Protein AF-A0A8S3DBH4-F1 (afdb_monomer_lite)

InterPro domains:
  IPR001404 Heat shock protein Hsp90 family [PF00183] (2-80)
  IPR001404 Heat shock protein Hsp90 family [PTHR11528] (2-80)
  IPR037196 HSP90, C-terminal domain [G3DSA:1.20.120.790] (13-80)
  IPR037196 HSP90, C-terminal domain [SSF110942] (38-80)

pLDDT: mean 78.74, std 7.94, range [55.53, 91.0]

Radius of gyration: 14.82 Å; chains: 1; bounding box: 26×44×33 Å

Foldseek 3Di:
DADPNHDDDDPQEPPDDDDPPPVVLVVVQVVVCVVCVVVQVVCCVVCVVPDPGDGDDPPDDPDPDDHHAYRPGQGPVRVD

Structure (mmCIF, N/CA/C/O backbone):
data_AF-A0A8S3DBH4-F1
#
_entry.id   AF-A0A8S3DBH4-F1
#
loop_
_atom_site.group_PDB
_atom_site.id
_atom_site.type_symbol
_atom_site.label_atom_id
_atom_site.label_alt_id
_atom_site.label_comp_id
_atom_site.label_asym_id
_atom_site.label_entity_id
_atom_site.label_seq_id
_atom_site.pdbx_PDB_ins_code
_atom_site.Cartn_x
_atom_site.Cartn_y
_atom_site.Cartn_z
_atom_site.occupancy
_atom_site.B_iso_or_equiv
_atom_site.auth_seq_id
_atom_site.auth_comp_id
_atom_site.auth_asym_id
_atom_site.auth_atom_id
_atom_site.pdbx_PDB_model_num
ATOM 1 N N . PRO A 1 1 ? 7.571 22.406 -3.248 1.00 56.59 1 PRO A N 1
ATOM 2 C CA . PRO A 1 1 ? 6.800 23.438 -3.978 1.00 56.59 1 PRO A CA 1
ATOM 3 C C . PRO A 1 1 ? 5.363 23.409 -3.459 1.00 56.59 1 PRO A C 1
ATOM 5 O O . PRO A 1 1 ? 4.779 22.333 -3.356 1.00 56.59 1 PRO A O 1
ATOM 8 N N . GLU A 1 2 ? 4.861 24.560 -3.035 1.00 76.19 2 GLU A N 1
ATOM 9 C CA . GLU A 1 2 ? 3.554 24.733 -2.397 1.00 76.19 2 GLU A CA 1
ATOM 10 C C . GLU A 1 2 ? 2.784 25.775 -3.202 1.00 76.19 2 GLU A C 1
ATOM 12 O O . GLU A 1 2 ? 3.391 26.700 -3.743 1.00 76.19 2 GLU A O 1
ATOM 17 N N . TYR A 1 3 ? 1.469 25.623 -3.300 1.00 74.50 3 TYR A N 1
ATOM 18 C CA . TYR A 1 3 ? 0.596 26.632 -3.891 1.00 74.50 3 TYR A CA 1
ATOM 19 C C . TYR A 1 3 ? -0.414 27.057 -2.836 1.00 74.50 3 TYR A C 1
ATOM 21 O O . TYR A 1 3 ? -1.070 26.208 -2.237 1.00 74.50 3 TYR A O 1
ATOM 29 N N . GLU A 1 4 ? -0.470 28.359 -2.549 1.00 81.38 4 GLU A N 1
ATOM 30 C CA . GLU A 1 4 ? -1.342 28.930 -1.509 1.00 81.38 4 GLU A CA 1
ATOM 31 C C . GLU A 1 4 ? -1.199 28.235 -0.138 1.00 81.38 4 GLU A C 1
ATOM 33 O O . GLU A 1 4 ? -2.175 27.975 0.562 1.00 81.38 4 GLU A O 1
ATOM 38 N N . GLY A 1 5 ? 0.035 27.873 0.238 1.00 78.94 5 GLY A N 1
ATOM 39 C CA . GLY A 1 5 ? 0.327 27.183 1.502 1.00 78.94 5 GLY A CA 1
ATOM 40 C C . GLY A 1 5 ? -0.076 25.704 1.540 1.00 78.94 5 GLY A C 1
ATOM 41 O O . GLY A 1 5 ? 0.064 25.062 2.578 1.00 78.94 5 GLY A O 1
ATOM 42 N N . LYS A 1 6 ? -0.550 25.136 0.423 1.00 77.50 6 LYS A N 1
ATOM 43 C CA . LYS A 1 6 ? -0.858 23.709 0.292 1.00 77.50 6 LYS A CA 1
ATOM 44 C C . LYS A 1 6 ? 0.262 22.986 -0.447 1.00 77.50 6 LYS A C 1
ATOM 46 O O . LYS A 1 6 ? 0.665 23.373 -1.547 1.00 77.50 6 LYS A O 1
ATOM 51 N N . LYS A 1 7 ? 0.755 21.901 0.152 1.00 78.69 7 LYS A N 1
ATOM 52 C CA . LYS A 1 7 ? 1.703 20.986 -0.492 1.00 78.69 7 LYS A CA 1
ATOM 53 C C . LYS A 1 7 ? 0.982 20.156 -1.544 1.00 78.69 7 LYS A C 1
ATOM 55 O O . LYS A 1 7 ? -0.084 19.606 -1.282 1.00 78.69 7 LYS A O 1
ATOM 60 N N . PHE A 1 8 ? 1.589 20.038 -2.719 1.00 78.44 8 PHE A N 1
ATOM 61 C CA . PHE A 1 8 ? 1.119 19.096 -3.726 1.00 78.44 8 PHE A CA 1
ATOM 62 C C . PHE A 1 8 ? 1.430 17.671 -3.293 1.00 78.44 8 PHE A C 1
ATOM 64 O O . PHE A 1 8 ? 2.540 17.375 -2.846 1.00 78.44 8 PHE A O 1
ATOM 71 N N . GLN A 1 9 ? 0.457 16.787 -3.481 1.00 75.31 9 GLN A N 1
ATOM 72 C CA . GLN A 1 9 ? 0.603 15.374 -3.198 1.00 75.31 9 GLN A CA 1
ATOM 73 C C . GLN A 1 9 ? 0.128 14.559 -4.393 1.00 75.31 9 GLN A C 1
ATOM 75 O O . GLN A 1 9 ? -0.955 14.792 -4.927 1.00 75.31 9 GLN A O 1
ATOM 80 N N . ASN A 1 10 ? 0.962 13.618 -4.829 1.00 75.12 10 ASN A N 1
ATOM 81 C CA . ASN A 1 10 ? 0.615 12.731 -5.926 1.00 75.12 10 ASN A CA 1
ATOM 82 C C . ASN A 1 10 ? -0.211 11.549 -5.393 1.00 75.12 10 ASN A C 1
ATOM 84 O O . ASN A 1 10 ? 0.253 10.805 -4.533 1.00 75.12 10 ASN A O 1
ATOM 88 N N . VAL A 1 11 ? -1.417 11.365 -5.934 1.00 78.19 11 VAL A N 1
ATOM 89 C CA . VAL A 1 11 ? -2.346 10.280 -5.569 1.00 78.19 11 VAL A CA 1
ATOM 90 C C . VAL A 1 11 ? -1.820 8.898 -5.992 1.00 78.19 11 VAL A C 1
ATOM 92 O O . VAL A 1 11 ? -2.227 7.885 -5.424 1.00 78.19 11 VAL A O 1
ATOM 95 N N . ALA A 1 12 ? -0.903 8.838 -6.963 1.00 75.88 12 ALA A N 1
ATOM 96 C CA . ALA A 1 12 ? -0.251 7.608 -7.415 1.00 75.88 12 ALA A CA 1
ATOM 97 C C . ALA A 1 12 ? 0.958 7.195 -6.554 1.00 75.88 12 ALA A C 1
ATOM 99 O O . ALA A 1 12 ? 1.440 6.069 -6.695 1.00 75.88 12 ALA A O 1
ATOM 100 N N . LYS A 1 13 ? 1.412 8.063 -5.636 1.00 77.31 13 LYS A N 1
ATOM 101 C CA . LYS A 1 13 ? 2.518 7.773 -4.717 1.00 77.31 13 LYS A CA 1
ATOM 102 C C . LYS A 1 13 ? 2.042 7.301 -3.351 1.00 77.31 13 LYS A C 1
ATOM 104 O O . LYS A 1 13 ? 0.902 7.524 -2.935 1.00 77.31 13 LYS A O 1
ATOM 109 N N . GLU A 1 14 ? 2.945 6.642 -2.638 1.00 71.75 14 GLU A N 1
ATOM 110 C CA . GLU A 1 14 ? 2.803 6.391 -1.209 1.00 71.75 14 GLU A CA 1
ATOM 111 C C . GLU A 1 14 ? 2.763 7.697 -0.401 1.00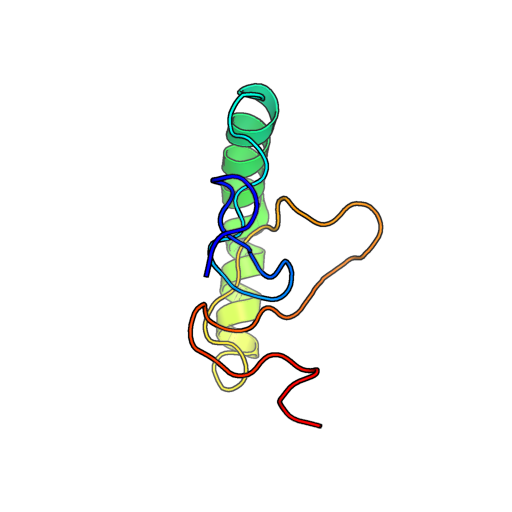 71.75 14 GLU A C 1
ATOM 113 O O . GLU A 1 14 ? 3.326 8.723 -0.785 1.00 71.75 14 GLU A O 1
ATOM 118 N N . GLY A 1 15 ? 2.081 7.638 0.745 1.00 67.69 15 GLY A N 1
ATOM 119 C CA . GLY A 1 15 ? 1.953 8.752 1.682 1.00 67.69 15 GLY A CA 1
ATOM 120 C C . GLY A 1 15 ? 0.712 9.618 1.483 1.00 67.69 15 GLY A C 1
ATOM 121 O O . GLY A 1 15 ? 0.510 10.518 2.289 1.00 67.69 15 GLY A O 1
ATOM 122 N N . PHE A 1 16 ? -0.115 9.362 0.459 1.00 69.44 16 PHE A N 1
ATOM 123 C CA . PHE A 1 16 ? -1.403 10.039 0.278 1.00 69.44 16 PHE A CA 1
ATOM 124 C C . PHE A 1 16 ? -2.317 9.802 1.484 1.00 69.44 16 PHE A C 1
ATOM 126 O O . PHE A 1 16 ? -2.695 8.666 1.764 1.00 69.44 16 PHE A O 1
ATOM 133 N N . GLU A 1 17 ? -2.660 10.879 2.188 1.00 66.81 17 GLU A N 1
ATOM 134 C CA . GLU A 1 17 ? -3.577 10.840 3.322 1.00 66.81 17 GLU A CA 1
ATOM 135 C C . GLU A 1 17 ? -4.877 11.538 2.922 1.00 66.81 17 GLU A C 1
ATOM 137 O O . GLU A 1 17 ? -4.930 12.756 2.758 1.00 66.81 17 GLU A O 1
ATOM 142 N N . LEU A 1 18 ? -5.942 10.751 2.760 1.00 66.25 18 LEU A N 1
ATOM 143 C CA . LEU A 1 18 ? -7.302 11.275 2.786 1.00 66.25 18 LEU A CA 1
ATOM 144 C C . LEU A 1 18 ? -7.633 11.616 4.237 1.00 66.25 18 LEU A C 1
ATOM 146 O O . LEU A 1 18 ? -7.504 10.768 5.116 1.00 66.25 18 LEU A O 1
ATOM 150 N N . ASP A 1 19 ? -8.010 12.872 4.452 1.00 60.69 19 ASP A N 1
ATOM 151 C CA . ASP A 1 19 ? -8.348 13.499 5.728 1.00 60.69 19 ASP A CA 1
ATOM 152 C C . ASP A 1 19 ? -8.840 12.511 6.816 1.00 60.69 19 ASP A C 1
ATOM 154 O O . ASP A 1 19 ? -9.878 11.857 6.677 1.00 60.69 19 ASP A O 1
ATOM 158 N N . LYS A 1 20 ? -8.066 12.393 7.908 1.00 56.81 20 LYS A N 1
ATOM 159 C CA . LYS A 1 20 ? -8.250 11.416 9.005 1.00 56.81 20 LYS A CA 1
ATOM 160 C C . LYS A 1 20 ? -9.484 11.664 9.883 1.00 56.81 20 LYS A C 1
ATOM 162 O O . LYS A 1 20 ? -9.699 10.939 10.851 1.00 56.81 20 LYS A O 1
ATOM 167 N N . SER A 1 21 ? -10.301 12.669 9.574 1.00 55.53 21 SER A N 1
ATOM 168 C CA . SER A 1 21 ? -11.457 13.072 10.388 1.00 55.53 21 SER A CA 1
ATOM 169 C C . SER A 1 21 ? -12.568 12.016 10.458 1.00 55.53 21 SER A C 1
ATOM 171 O O . SER A 1 21 ? -13.479 12.112 11.278 1.00 55.53 21 SER A O 1
ATOM 173 N N . ASP A 1 22 ? -12.508 10.986 9.614 1.00 63.81 22 ASP A N 1
ATOM 174 C CA . ASP A 1 22 ? -13.513 9.933 9.521 1.00 63.81 22 ASP A CA 1
ATOM 175 C C . ASP A 1 22 ? -13.082 8.699 10.337 1.00 63.81 22 ASP A C 1
ATOM 177 O O . ASP A 1 22 ? -12.655 7.677 9.800 1.00 63.81 22 ASP A O 1
ATOM 181 N N . VAL A 1 23 ? -13.188 8.789 11.669 1.00 65.69 23 VAL A N 1
ATOM 182 C CA . VAL A 1 23 ? -12.820 7.720 12.631 1.00 65.69 23 VAL A CA 1
ATOM 183 C C . VAL A 1 23 ? -13.416 6.355 12.243 1.00 65.69 23 VAL A C 1
ATOM 185 O O . VAL A 1 23 ? -12.777 5.314 12.396 1.00 65.69 23 VAL A O 1
ATOM 188 N N . LYS A 1 24 ? -14.615 6.353 11.645 1.00 68.06 24 LYS A N 1
ATOM 189 C CA . LYS A 1 24 ? -15.287 5.145 11.144 1.00 68.06 24 LYS A CA 1
ATOM 190 C C . LYS A 1 24 ? -14.507 4.445 10.029 1.00 68.06 24 LYS A C 1
ATOM 192 O O . LYS A 1 24 ? -14.499 3.216 9.985 1.00 68.06 24 LYS A O 1
ATOM 197 N N . LYS A 1 25 ? -13.850 5.194 9.139 1.00 70.94 25 LYS A N 1
ATOM 198 C CA . LYS A 1 25 ? -13.040 4.627 8.050 1.00 70.94 25 LYS A CA 1
ATOM 199 C C . LYS A 1 25 ? -11.759 3.992 8.579 1.00 70.94 25 LYS A C 1
ATOM 201 O O . LYS A 1 25 ? -11.361 2.943 8.081 1.00 70.94 25 LYS A O 1
ATOM 206 N N . GLU A 1 26 ? -11.146 4.568 9.614 1.00 72.81 26 GLU A N 1
ATOM 207 C CA . GLU A 1 26 ? -9.940 3.997 10.224 1.00 72.81 26 GLU A CA 1
ATOM 208 C C . GLU A 1 26 ? -10.239 2.667 10.940 1.00 72.81 26 GLU A C 1
ATOM 210 O O . GLU A 1 26 ? -9.507 1.688 10.782 1.00 72.81 26 GLU A O 1
ATOM 215 N N . GLU A 1 27 ? -11.352 2.592 11.673 1.00 77.81 27 GLU A N 1
ATOM 216 C CA . GLU A 1 27 ? -11.793 1.354 12.327 1.00 77.81 27 GLU A CA 1
ATOM 217 C C . GLU A 1 27 ? -12.168 0.265 11.312 1.00 77.81 27 GLU A C 1
ATOM 219 O O . GLU A 1 27 ? -11.771 -0.897 11.454 1.00 77.81 27 GLU A O 1
ATOM 224 N N . GLN A 1 28 ? -12.881 0.643 10.245 1.00 78.12 28 GLN A N 1
ATOM 225 C CA . GLN A 1 28 ? -13.193 -0.264 9.144 1.00 78.12 28 GLN A CA 1
ATOM 226 C C . GLN A 1 28 ? -11.925 -0.767 8.456 1.00 78.12 28 GLN A C 1
ATOM 228 O O . GLN A 1 28 ? -11.818 -1.968 8.218 1.00 78.12 28 GLN A O 1
ATOM 233 N N . LYS A 1 29 ? -10.939 0.104 8.204 1.00 78.88 29 LYS A N 1
ATOM 234 C CA . LYS A 1 29 ? -9.652 -0.287 7.621 1.00 78.88 29 LYS A CA 1
ATOM 235 C C . LYS A 1 29 ? -8.934 -1.311 8.494 1.00 78.88 29 LYS A C 1
ATOM 237 O O . LYS A 1 29 ? -8.609 -2.378 7.991 1.00 78.88 29 LYS A O 1
ATOM 242 N N . LYS A 1 30 ? -8.803 -1.069 9.804 1.00 81.00 30 LYS A N 1
ATOM 243 C CA . LYS A 1 30 ? -8.176 -2.026 10.740 1.00 81.00 30 LYS A CA 1
ATOM 244 C C . LYS A 1 30 ? -8.898 -3.377 10.762 1.00 81.00 30 LYS A C 1
ATOM 246 O O . LYS A 1 30 ? -8.262 -4.429 10.843 1.00 81.00 30 LYS A O 1
ATOM 251 N N . ARG A 1 31 ? -10.234 -3.377 10.683 1.00 83.69 31 ARG A N 1
ATOM 252 C CA . ARG A 1 31 ? -11.028 -4.614 10.605 1.00 83.69 31 ARG A CA 1
ATOM 253 C C . ARG A 1 31 ? -10.801 -5.355 9.287 1.00 83.69 31 ARG A C 1
ATOM 255 O O . ARG A 1 31 ? -10.665 -6.578 9.296 1.00 83.69 31 ARG A O 1
ATOM 262 N N . LEU A 1 32 ? -10.757 -4.631 8.171 1.00 84.00 32 LEU A N 1
ATOM 263 C CA . LEU A 1 32 ? -10.480 -5.193 6.850 1.00 84.00 32 LEU A CA 1
ATOM 264 C C . LEU A 1 32 ? -9.049 -5.737 6.787 1.00 84.00 32 LEU A C 1
ATOM 266 O O . LEU A 1 32 ? -8.870 -6.858 6.335 1.00 84.00 32 LEU A O 1
ATOM 270 N N . GLU A 1 33 ? -8.057 -5.023 7.319 1.00 84.69 33 GLU A N 1
ATOM 271 C CA . GLU A 1 33 ? -6.664 -5.484 7.392 1.00 84.69 33 GLU A CA 1
ATOM 272 C C . GLU A 1 33 ? -6.550 -6.821 8.126 1.00 84.69 33 GLU A C 1
ATOM 274 O O . GLU A 1 33 ? -5.944 -7.743 7.593 1.00 84.69 33 GLU A O 1
ATOM 279 N N . LYS A 1 34 ? -7.225 -6.982 9.272 1.00 87.12 34 LYS A N 1
ATOM 280 C CA . LYS A 1 34 ? -7.272 -8.273 9.982 1.00 87.12 34 LYS A CA 1
ATOM 281 C C . LYS A 1 34 ? -7.998 -9.367 9.201 1.00 87.12 34 LYS A C 1
ATOM 283 O O . LYS A 1 34 ? -7.599 -10.523 9.236 1.00 87.12 34 LYS A O 1
ATOM 288 N N . THR A 1 35 ? -9.085 -9.018 8.515 1.00 88.00 35 THR A N 1
ATOM 289 C CA . THR A 1 35 ? -9.886 -9.994 7.755 1.00 88.00 35 THR A CA 1
ATOM 290 C C . THR A 1 35 ? -9.134 -10.487 6.516 1.00 88.00 35 THR A C 1
ATOM 292 O O . THR A 1 35 ? -9.220 -11.660 6.163 1.00 88.00 35 THR A O 1
ATOM 295 N N . TYR A 1 36 ? -8.383 -9.596 5.866 1.00 88.19 36 TYR A N 1
ATOM 296 C CA . TYR A 1 36 ? -7.647 -9.868 4.634 1.00 88.19 36 TYR A CA 1
ATOM 297 C C . TYR A 1 36 ? -6.166 -10.188 4.858 1.00 88.19 36 TYR A C 1
ATOM 299 O O . TYR A 1 36 ? -5.472 -10.475 3.889 1.00 88.19 36 TYR A O 1
ATOM 307 N N . GLU A 1 37 ? -5.678 -10.222 6.097 1.00 87.50 37 GLU A N 1
ATOM 308 C CA . GLU A 1 37 ? -4.317 -10.638 6.456 1.00 87.50 37 GLU A CA 1
ATOM 309 C C . GLU A 1 37 ? -3.841 -11.936 5.762 1.00 87.50 37 GLU A C 1
ATOM 311 O O . GLU A 1 37 ? -2.752 -11.919 5.173 1.00 87.50 37 GLU A O 1
ATOM 316 N N . PRO A 1 38 ? -4.624 -13.039 5.716 1.00 91.00 38 PRO A N 1
ATOM 317 C CA . PRO A 1 38 ? -4.192 -14.245 5.006 1.00 91.00 38 PRO A CA 1
ATOM 318 C C . PRO A 1 38 ? -4.069 -14.024 3.492 1.00 91.00 38 PRO A C 1
ATOM 320 O O . PRO A 1 38 ? -3.165 -14.566 2.857 1.00 91.00 38 PRO A O 1
ATOM 323 N N . LEU A 1 39 ? -4.937 -13.193 2.909 1.00 87.56 39 LEU A N 1
ATOM 324 C CA . LEU A 1 39 ? -4.910 -12.860 1.485 1.00 87.56 39 LEU A CA 1
ATOM 325 C C . LEU A 1 39 ? -3.732 -11.938 1.143 1.00 87.56 39 LEU A C 1
ATOM 327 O O . LEU A 1 39 ?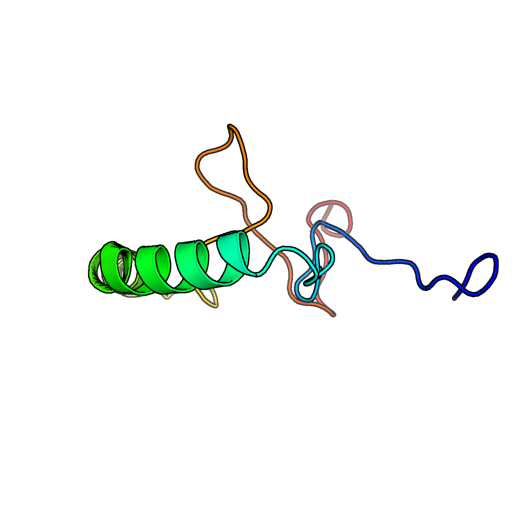 -3.069 -12.149 0.131 1.00 87.56 39 LEU A O 1
ATOM 331 N N . LEU A 1 40 ? -3.425 -10.963 2.004 1.00 86.94 40 LEU A N 1
ATOM 332 C CA . LEU A 1 40 ? -2.244 -10.108 1.871 1.00 86.94 40 LEU A CA 1
ATOM 333 C C . LEU A 1 40 ? -0.957 -10.930 1.966 1.00 86.94 40 LEU A C 1
ATOM 335 O O . LEU A 1 40 ? -0.035 -10.713 1.185 1.00 86.94 40 LEU A O 1
ATOM 339 N N . THR A 1 41 ? -0.907 -11.898 2.881 1.00 88.25 41 THR A N 1
ATOM 340 C CA . THR A 1 41 ? 0.244 -12.797 3.040 1.00 88.25 41 THR A CA 1
ATOM 341 C C . THR A 1 41 ? 0.428 -13.678 1.808 1.00 88.25 41 THR A C 1
ATOM 343 O O . THR A 1 41 ? 1.533 -13.778 1.284 1.00 88.25 41 THR A O 1
ATOM 346 N N . TRP A 1 42 ? -0.658 -14.253 1.287 1.00 90.75 42 TRP A N 1
ATOM 347 C CA . TRP A 1 42 ? -0.623 -15.045 0.058 1.00 90.75 42 TRP A CA 1
ATOM 348 C C . TRP A 1 42 ? -0.189 -14.220 -1.163 1.00 90.75 42 TRP A C 1
ATOM 350 O O . TRP A 1 42 ? 0.612 -14.689 -1.970 1.00 90.75 42 TRP A O 1
ATOM 360 N N . LEU A 1 43 ? -0.667 -12.975 -1.283 1.00 87.31 43 LEU A N 1
ATOM 361 C CA . LEU A 1 43 ? -0.235 -12.050 -2.335 1.00 87.31 43 LEU A CA 1
ATOM 362 C C . LEU A 1 43 ? 1.257 -11.734 -2.224 1.00 87.31 43 LEU A C 1
ATOM 364 O O . LEU A 1 43 ? 1.951 -11.778 -3.235 1.00 87.31 43 LEU A O 1
ATOM 368 N N . LYS A 1 44 ? 1.758 -11.457 -1.014 1.00 86.62 44 LYS A N 1
ATOM 369 C CA . LYS A 1 44 ? 3.188 -11.215 -0.777 1.00 86.62 44 LYS A CA 1
ATOM 370 C C . LYS A 1 44 ? 4.037 -12.431 -1.127 1.00 86.62 44 LYS A C 1
ATOM 372 O O . LYS A 1 44 ? 5.064 -12.259 -1.760 1.00 86.62 44 LYS A O 1
ATOM 377 N N . ASP A 1 45 ? 3.604 -13.639 -0.776 1.00 88.19 45 ASP A N 1
ATOM 378 C CA . ASP A 1 45 ? 4.324 -14.872 -1.114 1.00 88.19 45 ASP A CA 1
ATOM 379 C C . ASP A 1 45 ? 4.397 -15.080 -2.636 1.00 88.19 45 ASP A C 1
ATOM 381 O O . ASP A 1 45 ? 5.480 -15.224 -3.206 1.00 88.19 45 ASP A O 1
ATOM 385 N N . LYS A 1 46 ? 3.248 -15.000 -3.320 1.00 90.88 46 LYS A N 1
ATOM 386 C CA . LYS A 1 46 ? 3.154 -15.249 -4.766 1.00 90.88 46 LYS A CA 1
ATOM 387 C C . LYS A 1 46 ? 3.765 -14.169 -5.644 1.00 90.88 46 LYS A C 1
ATOM 389 O O . LYS A 1 46 ? 4.161 -14.471 -6.768 1.00 90.88 46 LYS A O 1
ATOM 394 N N . LEU A 1 47 ? 3.785 -12.924 -5.181 1.00 86.00 47 LEU A N 1
ATOM 395 C CA . LEU A 1 47 ? 4.259 -11.772 -5.947 1.00 86.00 47 LEU A CA 1
ATOM 396 C C . LEU A 1 47 ? 5.506 -11.137 -5.322 1.00 86.00 47 LEU A C 1
ATOM 398 O O . LEU A 1 47 ? 5.828 -10.008 -5.677 1.00 86.00 47 LEU A O 1
ATOM 402 N N . SER A 1 48 ? 6.210 -11.842 -4.435 1.00 82.50 48 SER A N 1
ATOM 403 C CA . SER A 1 48 ? 7.391 -11.341 -3.711 1.00 82.50 48 SER A CA 1
ATOM 404 C C . SER A 1 48 ? 8.460 -10.736 -4.627 1.00 82.50 48 SER A C 1
ATOM 406 O O . SER A 1 48 ? 9.034 -9.706 -4.294 1.00 82.50 48 SER A O 1
ATOM 408 N N . ASP A 1 49 ? 8.669 -11.302 -5.817 1.00 86.94 49 ASP A N 1
ATOM 409 C CA . ASP A 1 49 ? 9.614 -10.774 -6.813 1.00 86.94 49 ASP A CA 1
ATOM 410 C C . ASP A 1 49 ? 9.128 -9.511 -7.554 1.00 86.94 49 ASP A C 1
ATOM 412 O O . ASP A 1 49 ? 9.890 -8.890 -8.294 1.00 86.94 49 ASP A O 1
ATOM 416 N N . LYS A 1 50 ? 7.845 -9.148 -7.427 1.00 84.50 50 LYS A N 1
ATOM 417 C CA . LYS A 1 50 ? 7.190 -8.099 -8.232 1.00 84.50 50 LYS A CA 1
ATOM 418 C C . LYS A 1 50 ? 6.611 -6.947 -7.421 1.00 84.50 50 LYS A C 1
ATOM 420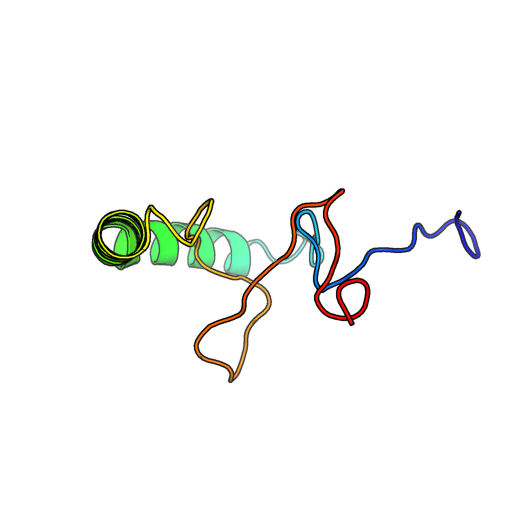 O O . LYS A 1 50 ? 6.435 -5.867 -7.979 1.00 84.50 50 LYS A O 1
ATOM 425 N N . ILE A 1 51 ? 6.262 -7.166 -6.155 1.00 84.25 51 ILE A N 1
ATOM 426 C CA . ILE A 1 51 ? 5.669 -6.140 -5.292 1.00 84.25 51 ILE A CA 1
ATOM 427 C C . ILE A 1 51 ? 6.522 -5.940 -4.046 1.00 84.25 51 ILE A C 1
ATOM 429 O O . ILE A 1 51 ? 6.975 -6.899 -3.433 1.00 84.25 51 ILE A O 1
ATOM 433 N N . SER A 1 52 ? 6.691 -4.685 -3.638 1.00 82.69 52 SER A N 1
ATOM 434 C CA . SER A 1 52 ? 7.392 -4.366 -2.391 1.00 82.69 52 SER A CA 1
ATOM 435 C C . SER A 1 52 ? 6.535 -4.676 -1.165 1.00 82.69 52 SER A C 1
ATOM 437 O O . SER A 1 52 ? 7.041 -5.164 -0.160 1.00 82.69 52 SER A O 1
ATOM 439 N N . ASP A 1 53 ? 5.233 -4.378 -1.232 1.00 82.88 53 ASP A N 1
ATOM 440 C CA . ASP A 1 53 ? 4.293 -4.646 -0.146 1.00 82.88 53 ASP A CA 1
ATOM 441 C C . ASP A 1 53 ? 2.844 -4.728 -0.659 1.00 82.88 53 ASP A C 1
ATOM 443 O O . ASP A 1 53 ? 2.502 -4.161 -1.697 1.00 82.88 53 ASP A O 1
ATOM 447 N N . ALA A 1 54 ? 1.979 -5.415 0.093 1.00 85.06 54 ALA A N 1
ATOM 448 C CA . ALA A 1 54 ? 0.542 -5.505 -0.156 1.00 85.06 54 ALA A CA 1
ATOM 449 C C . ALA A 1 54 ? -0.215 -5.021 1.086 1.00 85.06 54 ALA A C 1
ATOM 451 O O . ALA A 1 54 ? -0.030 -5.568 2.177 1.00 85.06 54 ALA A O 1
ATOM 452 N N . LYS A 1 55 ? -1.082 -4.018 0.909 1.00 85.06 55 LYS A N 1
ATOM 453 C CA . LYS A 1 55 ? -1.887 -3.401 1.976 1.00 85.06 55 LYS A CA 1
ATOM 454 C C . LYS A 1 55 ? -3.324 -3.197 1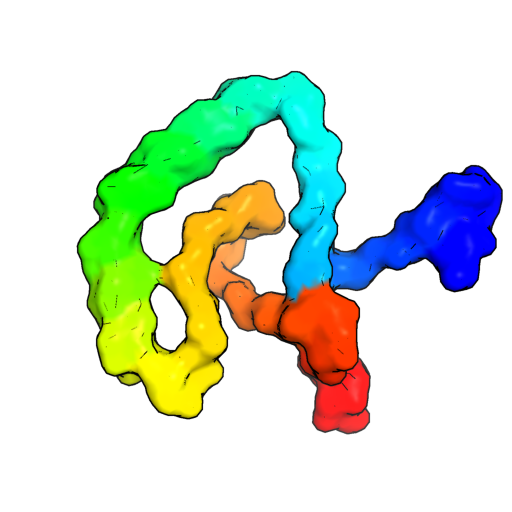.513 1.00 85.06 55 LYS A C 1
ATOM 456 O O . LYS A 1 55 ? -3.587 -3.073 0.316 1.00 85.06 55 LYS A O 1
ATOM 461 N N . VAL A 1 56 ? -4.250 -3.104 2.466 1.00 85.56 56 VAL A N 1
ATOM 462 C CA . VAL A 1 56 ? -5.626 -2.686 2.172 1.00 85.56 56 VAL A CA 1
ATOM 463 C C . VAL A 1 56 ? -5.628 -1.202 1.810 1.00 85.56 56 VAL A C 1
ATOM 465 O O . VAL A 1 56 ? -5.120 -0.363 2.557 1.00 85.56 56 VAL A O 1
ATOM 468 N N . SER A 1 57 ? -6.197 -0.885 0.649 1.00 81.56 57 SER A N 1
ATOM 469 C CA . SER A 1 57 ? -6.293 0.484 0.153 1.00 81.56 57 SER A CA 1
ATOM 470 C C . SER A 1 57 ? -7.506 1.206 0.739 1.00 81.56 57 SER A C 1
ATOM 472 O O . SER A 1 57 ? -8.594 0.645 0.814 1.00 81.56 57 SER A O 1
ATOM 474 N N . ASP A 1 58 ? -7.319 2.470 1.101 1.00 78.38 58 ASP A N 1
ATOM 475 C CA . ASP A 1 58 ? -8.369 3.408 1.528 1.00 78.38 58 ASP A CA 1
ATOM 476 C C . ASP A 1 58 ? -8.858 4.328 0.392 1.00 78.38 58 ASP A C 1
ATOM 478 O O . ASP A 1 58 ? -9.835 5.056 0.560 1.00 78.38 58 ASP A O 1
ATOM 482 N N . ARG A 1 59 ? -8.212 4.271 -0.783 1.00 75.69 59 ARG A N 1
ATOM 483 C CA . ARG A 1 59 ? -8.455 5.193 -1.907 1.00 75.69 59 ARG A CA 1
ATOM 484 C C . ARG A 1 59 ? -9.328 4.619 -3.032 1.00 75.69 59 ARG A C 1
ATOM 486 O O . ARG A 1 59 ? -9.677 5.341 -3.961 1.00 75.69 59 ARG A O 1
ATOM 493 N N . LEU A 1 60 ? -9.618 3.316 -3.004 1.00 78.31 60 LEU A N 1
ATOM 494 C CA . LEU A 1 60 ? -10.347 2.617 -4.071 1.00 78.31 60 LEU A CA 1
ATOM 495 C C . LEU A 1 60 ? -11.832 2.492 -3.718 1.00 78.31 60 LEU A C 1
ATOM 497 O O . LEU A 1 60 ? -12.174 2.172 -2.585 1.00 78.31 60 LEU A O 1
ATOM 501 N N . VAL A 1 61 ? -12.702 2.725 -4.705 1.00 77.75 61 VAL A N 1
ATOM 502 C CA . VAL A 1 61 ? -14.166 2.629 -4.545 1.00 77.75 61 VAL A CA 1
ATOM 503 C C . VAL A 1 61 ? -14.744 1.516 -5.419 1.00 77.75 61 VAL A C 1
ATOM 505 O O . VAL A 1 61 ? -15.423 0.631 -4.913 1.00 77.75 61 VAL A O 1
ATOM 508 N N . GLN A 1 62 ? -14.472 1.544 -6.727 1.00 79.25 62 GLN A N 1
ATOM 509 C CA . GLN A 1 62 ? -14.995 0.560 -7.692 1.00 79.25 62 GLN A CA 1
ATOM 510 C C . GLN A 1 62 ? -13.910 -0.349 -8.278 1.00 79.25 62 GLN A C 1
ATOM 512 O O . GLN A 1 62 ? -14.204 -1.427 -8.788 1.00 79.25 62 GLN A O 1
ATOM 517 N N . THR A 1 63 ? -12.654 0.087 -8.233 1.00 83.44 63 THR A N 1
ATOM 518 C CA . THR A 1 63 ? -11.522 -0.653 -8.781 1.00 83.44 63 THR A CA 1
ATOM 519 C C . THR A 1 63 ? -11.020 -1.702 -7.789 1.00 83.44 63 THR A C 1
ATOM 521 O O . THR A 1 63 ? -10.872 -1.398 -6.605 1.00 83.44 63 THR A O 1
ATOM 524 N N . PRO A 1 64 ? -10.721 -2.931 -8.252 1.00 82.00 64 PRO A N 1
ATOM 525 C CA . PRO A 1 64 ? -10.373 -4.031 -7.356 1.00 82.00 64 PRO A CA 1
ATOM 526 C C . PRO A 1 64 ? -8.979 -3.876 -6.732 1.00 82.00 64 PRO A C 1
ATOM 528 O O . PRO A 1 64 ? -8.794 -4.226 -5.571 1.00 82.00 64 PRO A O 1
ATOM 531 N N . MET A 1 65 ? -7.995 -3.369 -7.486 1.00 84.06 65 MET A N 1
ATOM 532 C CA . MET A 1 65 ? -6.602 -3.196 -7.053 1.00 84.06 65 MET A CA 1
ATOM 533 C C . MET A 1 65 ? -5.932 -2.047 -7.819 1.00 84.06 65 MET A C 1
ATOM 535 O O . MET A 1 65 ? -6.359 -1.703 -8.922 1.00 84.06 65 MET A O 1
ATOM 539 N N . ALA A 1 66 ? -4.869 -1.474 -7.250 1.00 84.50 66 ALA A N 1
ATOM 540 C CA . ALA A 1 66 ? -4.030 -0.467 -7.896 1.00 84.50 66 ALA A CA 1
ATOM 541 C C . ALA A 1 66 ? -2.560 -0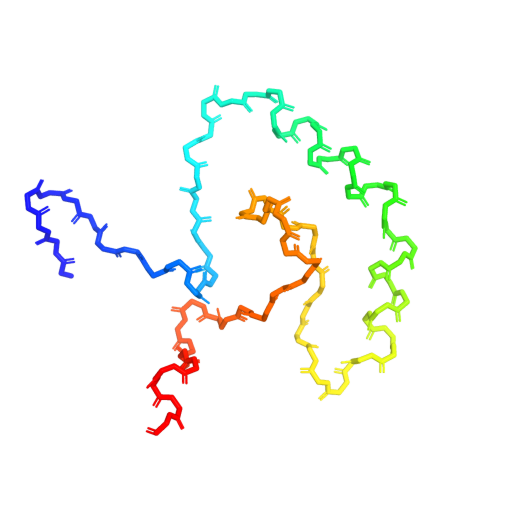.637 -7.482 1.00 84.50 66 ALA A C 1
ATOM 543 O O . ALA A 1 66 ? -2.283 -0.983 -6.333 1.00 84.50 66 ALA A O 1
ATOM 544 N N . LEU A 1 67 ? -1.639 -0.369 -8.412 1.00 84.31 67 LEU A N 1
ATOM 545 C CA . LEU A 1 67 ? -0.202 -0.292 -8.140 1.00 84.31 67 LEU A CA 1
ATOM 546 C C . LEU A 1 67 ? 0.166 1.135 -7.747 1.00 84.31 67 LEU A C 1
ATOM 548 O O . LEU A 1 67 ? -0.315 2.097 -8.345 1.00 84.31 67 LEU A O 1
ATOM 552 N N . ILE A 1 68 ? 0.996 1.254 -6.718 1.00 82.75 68 ILE A N 1
ATOM 553 C CA . ILE A 1 68 ? 1.351 2.527 -6.098 1.00 82.75 68 ILE A CA 1
ATOM 554 C C . ILE A 1 68 ? 2.868 2.625 -6.123 1.00 82.75 68 ILE A C 1
ATOM 556 O O . ILE A 1 68 ? 3.553 1.697 -5.692 1.00 82.75 68 ILE A O 1
ATOM 560 N N . ALA A 1 69 ? 3.380 3.741 -6.633 1.00 82.69 69 ALA A N 1
ATOM 561 C CA . ALA A 1 69 ? 4.806 4.013 -6.617 1.00 82.69 69 ALA A CA 1
ATOM 562 C C . ALA A 1 69 ? 5.243 4.454 -5.217 1.00 82.69 69 ALA A C 1
ATOM 564 O O . ALA A 1 69 ? 4.478 5.076 -4.473 1.00 82.69 69 ALA A O 1
ATOM 565 N N . SER A 1 70 ? 6.493 4.177 -4.857 1.00 80.31 70 SER A N 1
ATOM 566 C CA . SER A 1 70 ? 7.052 4.686 -3.606 1.00 80.31 70 SER A CA 1
ATOM 567 C C . SER A 1 70 ? 7.064 6.219 -3.598 1.00 80.31 70 SER A C 1
ATOM 569 O O . SER A 1 70 ? 7.090 6.868 -4.646 1.00 80.31 70 SER A O 1
ATOM 571 N N . GLN A 1 71 ? 7.061 6.828 -2.410 1.00 73.31 71 GLN A N 1
ATOM 572 C CA . GLN A 1 71 ? 6.966 8.289 -2.245 1.00 73.31 71 GLN A CA 1
ATOM 573 C C . GLN A 1 71 ? 8.021 9.076 -3.052 1.00 73.31 71 GLN A C 1
ATOM 575 O O . GLN A 1 71 ? 7.768 10.198 -3.497 1.00 73.31 71 GLN A O 1
ATOM 580 N N . TRP A 1 72 ? 9.187 8.473 -3.280 1.00 74.94 72 TRP A N 1
ATOM 581 C CA . TRP A 1 72 ? 10.292 9.048 -4.053 1.00 74.94 72 TRP A CA 1
ATOM 582 C C . TRP A 1 72 ? 10.562 8.313 -5.370 1.00 74.94 72 TRP A C 1
ATOM 584 O O . TRP A 1 72 ? 11.452 8.713 -6.112 1.00 74.94 72 TRP A O 1
ATOM 594 N N . GLY A 1 73 ? 9.802 7.258 -5.667 1.00 75.25 73 GLY A N 1
ATOM 595 C CA . GLY A 1 73 ? 9.934 6.478 -6.890 1.00 75.25 73 GLY A CA 1
ATOM 596 C C . GLY A 1 73 ? 9.350 7.184 -8.110 1.00 75.25 73 GLY A C 1
ATOM 597 O O . GLY A 1 73 ? 8.675 8.217 -7.997 1.00 75.25 73 GLY A O 1
ATOM 598 N N . TYR A 1 74 ? 9.614 6.601 -9.277 1.00 76.75 74 TYR A N 1
ATOM 599 C CA . TYR A 1 74 ? 8.974 6.990 -10.526 1.00 76.75 74 TYR A CA 1
ATOM 600 C C . TYR A 1 74 ? 7.526 6.504 -10.533 1.00 76.75 74 TYR A C 1
ATOM 602 O O . TYR A 1 74 ? 7.240 5.345 -10.246 1.00 76.75 74 TYR A O 1
ATOM 610 N N . ASP A 1 75 ? 6.603 7.413 -10.829 1.00 78.94 75 ASP A N 1
ATOM 611 C CA . ASP A 1 75 ? 5.215 7.051 -11.101 1.00 78.94 75 ASP A CA 1
ATOM 612 C C . ASP A 1 75 ? 5.093 6.460 -12.506 1.00 78.94 75 ASP A C 1
ATOM 614 O O . ASP A 1 75 ? 5.884 6.803 -13.383 1.00 78.94 75 ASP A O 1
ATOM 618 N N . GLY A 1 76 ? 4.021 5.717 -12.792 1.00 78.06 76 GLY A N 1
ATOM 619 C CA . GLY A 1 76 ? 3.800 5.154 -14.133 1.00 78.06 76 GLY A CA 1
ATOM 620 C C . GLY A 1 76 ? 3.717 6.188 -15.273 1.00 78.06 76 GLY A C 1
ATOM 621 O O . GLY A 1 76 ? 3.881 5.833 -16.434 1.00 78.06 76 GLY A O 1
ATOM 622 N N . ASN A 1 77 ? 3.484 7.472 -14.969 1.00 78.69 77 ASN A N 1
ATOM 623 C CA . ASN A 1 77 ? 3.596 8.551 -15.959 1.00 78.69 77 ASN A CA 1
ATOM 624 C C . ASN A 1 77 ? 5.042 9.033 -16.169 1.00 78.69 77 ASN A C 1
ATOM 626 O O . ASN A 1 77 ? 5.358 9.540 -17.235 1.00 78.69 77 ASN A O 1
ATOM 630 N N . MET A 1 78 ? 5.901 8.917 -15.155 1.00 79.94 78 MET A N 1
ATOM 631 C CA . MET A 1 78 ? 7.318 9.267 -15.260 1.00 79.94 78 MET A CA 1
ATOM 632 C C . MET A 1 78 ? 8.159 8.147 -15.885 1.00 79.94 78 MET A C 1
ATOM 634 O O . MET A 1 78 ? 9.224 8.434 -16.413 1.00 79.94 78 MET A O 1
ATOM 638 N N . GLU A 1 79 ? 7.704 6.893 -15.812 1.00 75.12 79 GLU A N 1
ATOM 639 C CA . GLU A 1 79 ? 8.362 5.743 -16.456 1.00 75.12 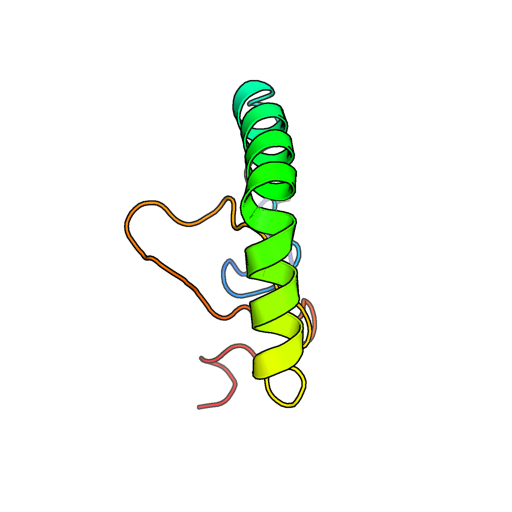79 GLU A CA 1
ATOM 640 C C . GLU A 1 79 ? 8.108 5.642 -17.973 1.00 75.12 79 GLU A C 1
ATOM 642 O O . GLU A 1 79 ? 8.706 4.789 -18.628 1.00 75.12 79 GLU A O 1
ATOM 647 N N . ARG A 1 80 ? 7.205 6.462 -18.531 1.00 71.19 80 ARG A N 1
ATOM 648 C CA . ARG A 1 80 ? 6.871 6.467 -19.967 1.00 71.19 80 ARG A CA 1
ATOM 649 C C . ARG A 1 80 ? 7.871 7.223 -20.828 1.00 71.19 80 ARG A C 1
ATOM 651 O O . ARG A 1 80 ? 8.411 8.247 -20.361 1.00 71.19 80 ARG A O 1
#

Sequence (80 aa):
PEYEGKKFQNVAKEGFELDKSDVKKEEQKKRLEKTYEPLLTWLKDKLSDKISDAKVSDRLVQTPMALIASQWGYDGNMER

Secondary structure (DSSP, 8-state):
-EETTEEP--TTBTT----TT-HHHHHHHHHHHHHHHHHHHHHHHHTTTT-S-----SS-SS-S----B-TTSPPTTT--

Organism: NCBI:txid392030